Protein AF-A0A2D6AUE3-F1 (afdb_monomer)

Radius of gyration: 20.3 Å; Cα contacts (8 Å, |Δi|>4): 103; chains: 1; bounding box: 46×30×64 Å

Structure (mmCIF, N/CA/C/O backbone):
data_AF-A0A2D6AUE3-F1
#
_entry.id   AF-A0A2D6AUE3-F1
#
loop_
_atom_site.group_PDB
_atom_site.id
_atom_site.type_symbol
_atom_site.label_atom_id
_atom_site.label_alt_id
_atom_site.label_comp_id
_atom_site.label_asym_id
_atom_site.label_entity_id
_atom_site.label_seq_id
_atom_site.pdbx_PDB_ins_code
_atom_site.Cartn_x
_atom_site.Cartn_y
_atom_site.Cartn_z
_atom_site.occupancy
_atom_site.B_iso_or_equiv
_atom_site.auth_seq_id
_atom_site.auth_comp_id
_atom_site.auth_asym_id
_atom_site.auth_atom_id
_atom_site.pdbx_PDB_model_num
ATOM 1 N N . MET A 1 1 ? -23.838 6.680 21.865 1.00 45.59 1 MET A N 1
ATOM 2 C CA . MET A 1 1 ? -24.089 6.440 20.423 1.00 45.59 1 MET A CA 1
ATOM 3 C C . MET A 1 1 ? -22.815 6.333 19.578 1.00 45.59 1 MET A C 1
ATOM 5 O O . MET A 1 1 ? -22.709 5.357 18.846 1.00 45.59 1 MET A O 1
ATOM 9 N N . LEU A 1 2 ? -21.818 7.225 19.714 1.00 55.84 2 LEU A N 1
ATOM 10 C CA . LEU A 1 2 ? -20.580 7.208 18.900 1.00 55.84 2 LEU A CA 1
ATOM 11 C C . LEU A 1 2 ? -19.816 5.865 18.855 1.00 55.84 2 LEU A C 1
ATOM 13 O O . LEU A 1 2 ? -19.334 5.472 17.797 1.00 55.84 2 LEU A O 1
ATOM 17 N N . LYS A 1 3 ? -19.753 5.110 19.964 1.00 59.16 3 LYS A N 1
ATOM 18 C CA . LYS A 1 3 ? -19.045 3.811 20.007 1.00 59.16 3 LYS A CA 1
ATOM 19 C C . LYS A 1 3 ? -19.659 2.730 19.097 1.00 59.16 3 LYS A C 1
ATOM 21 O O . LYS A 1 3 ? -18.928 1.868 18.621 1.00 59.16 3 LYS A O 1
ATOM 26 N N . LYS A 1 4 ? -20.979 2.762 18.851 1.00 60.25 4 LYS A N 1
ATOM 27 C CA . LYS A 1 4 ? -21.679 1.750 18.031 1.00 60.25 4 LYS A CA 1
ATOM 28 C C . LYS A 1 4 ? -21.360 1.931 16.544 1.00 60.25 4 LYS A C 1
ATOM 30 O O . LYS A 1 4 ? -21.021 0.961 15.877 1.00 60.25 4 LYS A O 1
ATOM 35 N N . TYR A 1 5 ? -21.379 3.173 16.064 1.00 75.81 5 TYR A N 1
ATOM 36 C CA . TYR A 1 5 ? -21.027 3.509 14.682 1.00 75.81 5 TYR A CA 1
ATOM 37 C C . TYR A 1 5 ? -19.568 3.189 14.365 1.00 75.81 5 TYR A C 1
ATOM 39 O O . TYR A 1 5 ? -19.262 2.684 13.294 1.00 75.81 5 TYR A O 1
ATOM 47 N N . HIS A 1 6 ? -18.674 3.391 15.329 1.00 74.94 6 HIS A N 1
ATOM 48 C CA . HIS A 1 6 ? -17.250 3.134 15.156 1.00 74.94 6 HIS A CA 1
ATOM 49 C C . HIS A 1 6 ? -16.922 1.674 14.810 1.00 74.94 6 HIS A C 1
ATOM 51 O O . HIS A 1 6 ? -16.143 1.411 13.899 1.00 74.94 6 HIS A O 1
ATOM 57 N N . ARG A 1 7 ? -17.573 0.719 15.490 1.00 76.12 7 ARG A N 1
ATOM 58 C CA . ARG A 1 7 ? -17.417 -0.717 15.204 1.00 76.12 7 ARG A CA 1
ATOM 59 C C . ARG A 1 7 ? -17.951 -1.087 13.820 1.00 76.12 7 ARG A C 1
ATOM 61 O O . ARG A 1 7 ? -17.331 -1.884 13.127 1.00 76.12 7 ARG A O 1
ATOM 68 N N . ILE A 1 8 ? -19.072 -0.486 13.416 1.00 85.56 8 ILE A N 1
ATOM 69 C CA . ILE A 1 8 ? -19.655 -0.689 12.083 1.00 85.56 8 ILE A CA 1
ATOM 70 C C . ILE A 1 8 ? -18.691 -0.172 11.008 1.00 85.56 8 ILE A C 1
ATOM 72 O O . ILE A 1 8 ? -18.372 -0.907 10.080 1.00 85.56 8 ILE A O 1
ATOM 76 N N . PHE A 1 9 ? -18.154 1.041 11.167 1.00 86.94 9 PHE A N 1
ATOM 77 C CA . PHE A 1 9 ? -17.163 1.590 10.238 1.00 86.94 9 PHE A CA 1
ATOM 78 C C . PHE A 1 9 ? -15.881 0.757 10.187 1.00 86.94 9 PHE A C 1
ATOM 80 O O . PHE A 1 9 ? -15.379 0.510 9.096 1.00 86.94 9 PHE A O 1
ATOM 87 N N . ALA A 1 10 ? -15.378 0.267 11.325 1.00 84.00 10 ALA A N 1
ATOM 88 C CA . ALA A 1 10 ? -14.225 -0.633 11.340 1.00 84.00 10 ALA A CA 1
ATOM 89 C C . ALA A 1 10 ? -14.502 -1.914 10.532 1.00 84.00 10 ALA A C 1
ATOM 91 O O . ALA A 1 10 ? -13.653 -2.340 9.755 1.00 84.00 10 ALA A O 1
ATOM 92 N N . GLY A 1 11 ? -15.705 -2.487 10.656 1.00 83.88 11 GLY A N 1
ATOM 93 C CA . GLY A 1 11 ? -16.140 -3.638 9.860 1.00 83.88 11 GLY A CA 1
ATOM 94 C C . GLY A 1 11 ? -16.246 -3.338 8.361 1.00 83.88 11 GLY A C 1
ATOM 95 O O . GLY A 1 11 ? -15.801 -4.143 7.543 1.00 83.88 11 GLY A O 1
ATOM 96 N N . ILE A 1 12 ? -16.766 -2.163 7.989 1.00 91.06 12 ILE A N 1
ATOM 97 C CA . ILE A 1 12 ? -16.811 -1.707 6.590 1.00 91.06 12 ILE A CA 1
ATOM 98 C C . ILE A 1 12 ? -15.391 -1.571 6.036 1.00 91.06 12 ILE A C 1
ATOM 100 O O . ILE A 1 12 ? -15.093 -2.128 4.985 1.00 91.06 12 ILE A O 1
ATOM 104 N N . VAL A 1 13 ? -14.494 -0.887 6.752 1.00 89.69 13 VAL A N 1
ATOM 105 C CA . VAL A 1 13 ? -13.101 -0.706 6.319 1.00 89.69 13 VAL A CA 1
ATOM 106 C C . VAL A 1 13 ? -12.373 -2.047 6.227 1.00 89.69 13 VAL A C 1
ATOM 108 O O . VAL A 1 13 ? -11.656 -2.271 5.259 1.00 89.69 13 VAL A O 1
ATOM 111 N N . LEU A 1 14 ? -12.596 -2.972 7.163 1.00 87.81 14 LEU A N 1
ATOM 112 C CA . LEU A 1 14 ? -12.043 -4.325 7.084 1.00 87.81 14 LEU A CA 1
ATOM 113 C C . LEU A 1 14 ? -12.540 -5.069 5.838 1.00 87.81 14 LEU A C 1
ATOM 115 O O . LEU A 1 14 ? -11.747 -5.679 5.126 1.00 87.81 14 LEU A O 1
ATOM 119 N N . THR A 1 15 ? -13.838 -4.981 5.547 1.00 87.62 15 THR A N 1
ATOM 120 C CA . THR A 1 15 ? -14.431 -5.588 4.347 1.00 87.62 15 THR A CA 1
ATOM 121 C C . THR A 1 15 ? -13.834 -4.980 3.082 1.00 87.62 15 THR A C 1
ATOM 123 O O . THR A 1 15 ? -13.509 -5.709 2.146 1.00 87.62 15 THR A O 1
ATOM 126 N N . LEU A 1 16 ? -13.626 -3.659 3.066 1.00 91.44 16 LEU A N 1
ATOM 127 C CA . LEU A 1 16 ? -12.942 -2.973 1.975 1.00 91.44 16 LEU A CA 1
ATOM 128 C C . LEU A 1 16 ? -11.510 -3.478 1.825 1.00 91.44 16 LEU A C 1
ATOM 130 O O . LEU A 1 16 ? -11.160 -3.864 0.722 1.00 91.44 16 LEU A O 1
ATOM 134 N N . ILE A 1 17 ? -10.717 -3.562 2.899 1.00 88.12 17 ILE A N 1
ATOM 135 C CA . ILE A 1 17 ? -9.350 -4.113 2.869 1.00 88.12 17 ILE A CA 1
ATOM 136 C C . ILE A 1 17 ? -9.348 -5.521 2.263 1.00 88.12 17 ILE A C 1
ATOM 138 O O . ILE A 1 17 ? -8.601 -5.782 1.323 1.00 88.12 17 ILE A O 1
ATOM 142 N N . VAL A 1 18 ? -10.210 -6.419 2.750 1.00 87.31 18 VAL A N 1
ATOM 143 C CA . VAL A 1 18 ? -10.301 -7.798 2.244 1.00 87.31 18 VAL A CA 1
ATOM 144 C C . VAL A 1 18 ? -10.669 -7.813 0.761 1.00 87.31 18 VAL A C 1
ATOM 146 O O . VAL A 1 18 ? -9.990 -8.458 -0.034 1.00 87.31 18 VAL A O 1
ATOM 149 N N . THR A 1 19 ? -11.694 -7.058 0.368 1.00 88.75 19 THR A N 1
ATOM 150 C CA . THR A 1 19 ? -12.148 -6.969 -1.028 1.00 88.75 19 THR A CA 1
ATOM 151 C C . THR A 1 19 ? -11.046 -6.419 -1.931 1.00 88.75 19 THR A C 1
ATOM 153 O O . THR A 1 19 ? -10.794 -6.958 -3.006 1.00 88.75 19 THR A O 1
ATOM 156 N N . TYR A 1 20 ? -10.338 -5.387 -1.474 1.00 88.00 20 TYR A N 1
ATOM 157 C CA . TYR A 1 20 ? -9.230 -4.766 -2.192 1.00 88.00 20 TYR A CA 1
ATOM 158 C C . TYR A 1 20 ? -8.057 -5.731 -2.379 1.00 88.00 20 TYR A C 1
ATOM 160 O O . TYR A 1 20 ? -7.466 -5.787 -3.455 1.00 88.00 20 TYR A O 1
ATOM 168 N N . GLY A 1 21 ? -7.757 -6.530 -1.349 1.00 85.00 21 GLY A N 1
ATOM 169 C CA . GLY A 1 21 ? -6.744 -7.580 -1.395 1.00 85.00 21 GLY A CA 1
ATOM 170 C C . GLY A 1 21 ? -7.111 -8.727 -2.341 1.00 85.00 21 GLY A C 1
ATOM 171 O O . GLY A 1 21 ? -6.266 -9.159 -3.123 1.00 85.00 21 GLY A O 1
ATOM 172 N N . ILE A 1 22 ? -8.368 -9.187 -2.322 1.00 86.44 22 ILE A N 1
ATOM 173 C CA . ILE A 1 22 ? -8.874 -10.242 -3.221 1.00 86.44 22 ILE A CA 1
ATOM 174 C C . ILE A 1 22 ? -8.846 -9.767 -4.677 1.00 86.44 22 ILE A C 1
ATOM 176 O O . ILE A 1 22 ? -8.366 -10.473 -5.562 1.00 86.44 22 ILE A O 1
ATOM 180 N N . LEU A 1 23 ? -9.311 -8.544 -4.934 1.00 90.12 23 LEU A N 1
ATOM 181 C CA . LEU A 1 23 ? -9.369 -7.961 -6.275 1.00 90.12 23 LEU A CA 1
ATOM 182 C C . LEU A 1 23 ? -8.054 -7.303 -6.709 1.00 90.12 23 LEU A C 1
ATOM 184 O O . LEU A 1 23 ? -8.027 -6.619 -7.732 1.00 90.12 23 LEU A O 1
ATOM 188 N N . LYS A 1 24 ? -6.952 -7.525 -5.983 1.00 86.06 24 LYS A N 1
ATOM 189 C CA . LYS A 1 24 ? -5.657 -6.865 -6.196 1.00 86.06 24 LYS A CA 1
ATOM 190 C C . LYS A 1 24 ? -5.244 -6.790 -7.662 1.00 86.06 24 LYS A C 1
ATOM 192 O O . LYS A 1 24 ? -4.882 -5.720 -8.133 1.00 86.06 24 LYS A O 1
ATOM 197 N N . ILE A 1 25 ? -5.294 -7.904 -8.391 1.00 87.06 25 ILE A N 1
ATOM 198 C CA . ILE A 1 25 ? -4.854 -7.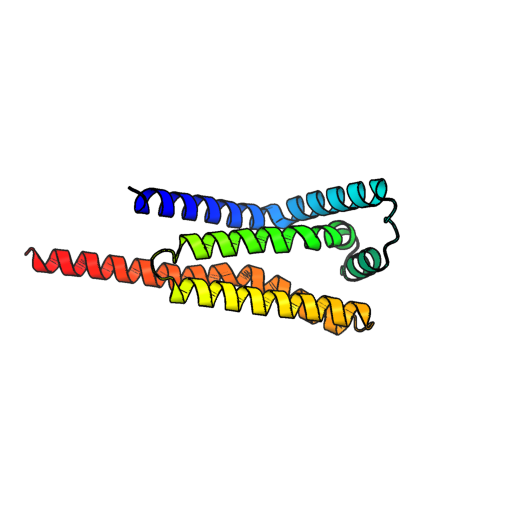956 -9.796 1.00 87.06 25 ILE A CA 1
ATOM 199 C C . ILE A 1 25 ? -5.716 -7.038 -10.674 1.00 87.06 25 ILE A C 1
ATOM 201 O O . ILE A 1 25 ? -5.187 -6.291 -11.495 1.00 87.06 25 ILE A O 1
ATOM 205 N N . TRP A 1 26 ? -7.034 -7.052 -10.476 1.00 90.12 26 TRP A N 1
ATOM 206 C CA . TRP A 1 26 ? -7.970 -6.205 -11.215 1.00 90.12 26 TRP A CA 1
ATOM 207 C C . TRP A 1 26 ? -7.767 -4.725 -10.900 1.00 90.12 26 TRP A C 1
ATOM 209 O O . TRP A 1 26 ? -7.670 -3.913 -11.817 1.00 90.12 26 TRP A O 1
ATOM 219 N N . VAL A 1 27 ? -7.621 -4.382 -9.617 1.00 91.25 27 VAL A N 1
ATOM 220 C CA . VAL A 1 27 ? -7.365 -3.002 -9.181 1.00 91.25 27 VAL A CA 1
ATOM 221 C C . VAL A 1 27 ? -6.023 -2.499 -9.720 1.00 91.25 27 VAL A C 1
ATOM 223 O O . VAL A 1 27 ? -5.926 -1.362 -10.173 1.00 91.25 27 VAL A O 1
ATOM 226 N N . LEU A 1 28 ? -4.993 -3.350 -9.744 1.00 89.62 28 LEU A N 1
ATOM 227 C CA . LEU A 1 28 ? -3.692 -3.009 -10.317 1.00 89.62 28 LEU A CA 1
ATOM 228 C C . LEU A 1 28 ? -3.761 -2.722 -11.811 1.00 89.62 28 LEU A C 1
ATOM 230 O O . LEU A 1 28 ? -3.188 -1.730 -12.255 1.00 89.62 28 LEU A O 1
ATOM 234 N N . LYS A 1 29 ? -4.476 -3.552 -12.576 1.00 89.94 29 LYS A N 1
ATOM 235 C CA . LYS A 1 29 ? -4.706 -3.312 -14.007 1.00 89.94 29 LYS A CA 1
ATOM 236 C C . LYS A 1 29 ? -5.465 -2.004 -14.230 1.00 89.94 29 LYS A C 1
ATOM 238 O O . LYS A 1 29 ? -5.058 -1.203 -15.066 1.00 89.94 29 LYS A O 1
ATOM 243 N N . PHE A 1 30 ? -6.517 -1.765 -13.447 1.00 93.19 30 PHE A N 1
ATOM 244 C CA . PHE A 1 30 ? -7.297 -0.531 -13.512 1.00 93.19 30 PHE A CA 1
ATOM 245 C C . PHE A 1 30 ? -6.428 0.708 -13.248 1.00 93.19 30 PHE A C 1
ATOM 247 O O . PHE A 1 30 ? -6.421 1.636 -14.052 1.00 93.19 30 PHE A O 1
ATOM 254 N N . TYR A 1 31 ? -5.635 0.713 -12.173 1.00 93.31 31 TYR A N 1
ATOM 255 C CA . TYR A 1 31 ? -4.765 1.848 -11.860 1.00 93.31 31 TYR A CA 1
ATOM 256 C C . TYR A 1 31 ? -3.601 2.028 -12.823 1.00 93.31 31 TYR A C 1
ATOM 258 O O . TYR A 1 31 ? -3.233 3.167 -13.099 1.00 93.31 31 TYR A O 1
ATOM 266 N N . ALA A 1 32 ? -3.033 0.945 -13.352 1.00 90.25 32 ALA A N 1
ATOM 267 C CA . ALA A 1 32 ? -2.021 1.050 -14.393 1.00 90.25 32 ALA A CA 1
ATOM 268 C C . ALA A 1 32 ? -2.599 1.718 -15.649 1.00 90.25 32 ALA A C 1
ATOM 270 O O . ALA A 1 32 ? -2.019 2.679 -16.141 1.00 90.25 32 ALA A O 1
ATOM 271 N N . SER A 1 33 ? -3.782 1.284 -16.096 1.00 90.31 33 SER A N 1
ATOM 272 C CA . SER A 1 33 ? -4.481 1.886 -17.239 1.00 90.31 33 SER A CA 1
ATOM 273 C C . SER A 1 33 ? -4.826 3.363 -17.004 1.00 90.31 33 SER A C 1
ATOM 275 O O . SER A 1 33 ? -4.652 4.195 -17.898 1.00 90.31 33 SER A O 1
ATOM 277 N N . LEU A 1 34 ? -5.254 3.713 -15.787 1.00 90.88 34 LEU A N 1
ATOM 278 C CA . LEU A 1 34 ? -5.534 5.096 -15.404 1.00 90.88 34 LEU A CA 1
ATOM 279 C C . LEU A 1 34 ? -4.269 5.970 -15.453 1.00 90.88 34 LEU A C 1
ATOM 281 O O . LEU A 1 34 ? -4.306 7.064 -16.013 1.00 90.88 34 LEU A O 1
ATOM 285 N N . LEU A 1 35 ? -3.147 5.480 -14.913 1.00 88.50 35 LEU A N 1
ATOM 286 C CA . LEU A 1 35 ? -1.859 6.181 -14.952 1.00 88.50 35 LEU A CA 1
ATOM 287 C C . LEU A 1 35 ? -1.323 6.341 -16.369 1.00 88.50 35 LEU A C 1
ATOM 289 O O . LEU A 1 35 ? -0.826 7.413 -16.696 1.00 88.50 35 LEU A O 1
ATOM 293 N N . GLU A 1 36 ? -1.442 5.312 -17.205 1.00 86.81 36 GLU A N 1
ATOM 294 C CA . GLU A 1 36 ? -1.035 5.390 -18.608 1.00 86.81 36 GLU A CA 1
ATOM 295 C C . GLU A 1 36 ? -1.852 6.441 -19.356 1.00 86.81 36 GLU A C 1
ATOM 297 O O . GLU A 1 36 ? -1.288 7.299 -20.029 1.00 86.81 36 GLU A O 1
ATOM 302 N N . THR A 1 37 ? -3.174 6.439 -19.181 1.00 88.38 37 THR A N 1
ATOM 303 C CA . THR A 1 37 ? -4.055 7.437 -19.804 1.00 88.38 37 THR A CA 1
ATOM 304 C C . THR A 1 37 ? -3.704 8.850 -19.337 1.00 88.38 37 THR A C 1
ATOM 306 O O . THR A 1 37 ? -3.563 9.757 -20.156 1.00 88.38 37 THR A O 1
ATOM 309 N N . ALA A 1 38 ? -3.494 9.040 -18.032 1.00 87.69 38 ALA A N 1
ATOM 310 C CA . ALA A 1 38 ? -3.096 10.327 -17.472 1.00 87.69 38 ALA A CA 1
ATOM 311 C C . ALA A 1 38 ? -1.721 10.785 -17.986 1.00 87.69 38 ALA A C 1
ATOM 313 O O . ALA A 1 38 ? -1.548 11.959 -18.309 1.00 87.69 38 ALA A O 1
ATOM 314 N N . SER A 1 39 ? -0.753 9.871 -18.117 1.00 86.75 39 SER A N 1
ATOM 315 C CA . SER A 1 39 ? 0.582 10.198 -18.619 1.00 86.75 39 SER A CA 1
ATOM 316 C C . SER A 1 39 ? 0.584 10.558 -20.099 1.00 86.75 39 SER A C 1
ATOM 318 O O . SER A 1 39 ? 1.366 11.420 -20.494 1.00 86.75 39 SER A O 1
ATOM 320 N N . ARG A 1 40 ? -0.305 9.940 -20.895 1.00 86.62 40 ARG A N 1
ATOM 321 C CA . ARG A 1 40 ? -0.530 10.317 -22.299 1.00 86.62 40 ARG A CA 1
ATOM 322 C C . ARG A 1 40 ? -1.042 11.743 -22.408 1.00 86.62 40 ARG A C 1
ATOM 324 O O . ARG A 1 40 ? -0.455 12.567 -23.095 1.00 86.62 40 ARG A O 1
ATOM 331 N N . ILE A 1 41 ? -2.101 12.054 -21.658 1.00 90.62 41 ILE A N 1
ATOM 332 C CA . ILE A 1 41 ? -2.717 13.389 -21.652 1.00 90.62 41 ILE A CA 1
ATOM 333 C C . ILE A 1 41 ? -1.712 14.459 -21.193 1.00 90.62 41 ILE A C 1
ATOM 335 O O . ILE A 1 41 ? -1.716 15.573 -21.707 1.00 90.62 41 ILE A O 1
ATOM 339 N N . ALA A 1 42 ? -0.830 14.118 -20.253 1.00 88.25 42 ALA A N 1
ATOM 340 C CA . ALA A 1 42 ? 0.197 15.015 -19.733 1.00 88.25 42 ALA A CA 1
ATOM 341 C C . ALA A 1 42 ? 1.520 15.018 -20.535 1.00 88.25 42 ALA A C 1
ATOM 343 O O . ALA A 1 42 ? 2.462 15.681 -20.108 1.00 88.25 42 ALA A O 1
ATOM 344 N N . ASN A 1 43 ? 1.621 14.307 -21.670 1.00 84.06 43 ASN A N 1
ATOM 345 C CA . ASN A 1 43 ? 2.837 14.194 -22.497 1.00 84.06 43 ASN A CA 1
ATOM 346 C C . ASN A 1 43 ? 4.100 13.728 -21.735 1.00 84.06 43 ASN A C 1
ATOM 348 O O . ASN A 1 43 ? 5.219 14.136 -22.041 1.00 84.06 43 ASN A O 1
ATOM 352 N N . ILE A 1 44 ? 3.939 12.839 -20.751 1.00 84.50 44 ILE A N 1
ATOM 353 C CA . ILE A 1 44 ? 5.036 12.284 -19.929 1.00 84.50 44 ILE A CA 1
ATOM 354 C C . ILE A 1 44 ? 5.185 10.761 -20.093 1.00 84.50 44 ILE A C 1
ATOM 356 O O . ILE A 1 44 ? 5.670 10.078 -19.192 1.00 84.50 44 ILE A O 1
ATOM 360 N N . GLU A 1 45 ? 4.765 10.210 -21.236 1.00 71.50 45 GLU A N 1
ATOM 361 C CA . GLU A 1 45 ? 4.764 8.760 -21.497 1.00 71.50 45 GLU A CA 1
ATOM 362 C C . GLU A 1 45 ? 6.154 8.106 -21.377 1.00 71.50 45 GLU A C 1
ATOM 364 O O . GLU A 1 45 ? 6.259 6.983 -20.885 1.00 71.50 45 GLU A O 1
ATOM 369 N N . ASN A 1 46 ? 7.218 8.824 -21.756 1.00 68.69 46 ASN A N 1
ATOM 370 C CA . ASN A 1 46 ? 8.607 8.339 -21.758 1.00 68.69 46 ASN A CA 1
ATOM 371 C C . ASN A 1 46 ? 9.384 8.730 -20.490 1.00 68.69 46 ASN A C 1
ATOM 373 O O . ASN A 1 46 ? 10.555 9.107 -20.545 1.00 68.69 46 ASN A O 1
ATOM 377 N N . ASN A 1 47 ? 8.737 8.686 -19.326 1.00 80.19 47 ASN A N 1
ATOM 378 C CA . ASN A 1 47 ? 9.422 8.959 -18.067 1.00 80.19 47 ASN A CA 1
ATOM 379 C C . ASN A 1 47 ? 10.336 7.780 -17.676 1.00 80.19 47 ASN A C 1
ATOM 381 O O . ASN A 1 47 ? 9.863 6.655 -17.495 1.00 80.19 47 ASN A O 1
ATOM 385 N N . ALA A 1 48 ? 11.629 8.052 -17.463 1.00 78.50 48 ALA A N 1
ATOM 386 C CA . ALA A 1 48 ? 12.626 7.066 -17.033 1.00 78.50 48 ALA A CA 1
ATOM 387 C C . ALA A 1 48 ? 12.213 6.300 -15.760 1.00 78.50 48 ALA A C 1
ATOM 389 O O . ALA A 1 48 ? 12.514 5.116 -15.616 1.00 78.50 48 ALA A O 1
ATOM 390 N N . LEU A 1 49 ? 11.463 6.935 -14.852 1.00 74.81 49 LEU A N 1
ATOM 391 C CA . LEU A 1 49 ? 10.916 6.280 -13.665 1.00 74.81 49 LEU A CA 1
ATOM 392 C C . LEU A 1 49 ? 9.878 5.209 -14.027 1.00 74.81 49 LEU A C 1
ATOM 394 O O . LEU A 1 49 ? 9.876 4.126 -13.444 1.00 74.81 49 LEU A O 1
ATOM 398 N N . PHE A 1 50 ? 8.990 5.490 -14.983 1.00 80.56 50 PHE A N 1
ATOM 399 C CA . PHE A 1 50 ? 7.947 4.550 -15.401 1.00 80.56 50 PHE A CA 1
ATOM 400 C C . PHE A 1 50 ? 8.559 3.346 -16.106 1.00 80.56 50 PHE A C 1
ATOM 402 O O . PHE A 1 50 ? 8.158 2.206 -15.860 1.00 80.56 50 PHE A O 1
ATOM 409 N N . GLU A 1 51 ? 9.577 3.591 -16.925 1.00 81.25 51 GLU A N 1
ATOM 410 C CA . GLU A 1 51 ? 10.343 2.540 -17.577 1.00 81.25 51 GLU A CA 1
ATOM 411 C C . GLU A 1 51 ? 11.107 1.681 -16.558 1.00 81.25 51 GLU A C 1
ATOM 413 O O . GLU A 1 51 ? 11.011 0.453 -16.591 1.00 81.25 51 GLU A O 1
ATOM 418 N N . ALA A 1 52 ? 11.763 2.299 -15.572 1.00 77.50 52 ALA A N 1
ATOM 419 C CA . ALA A 1 52 ? 12.444 1.588 -14.493 1.00 77.50 52 ALA A CA 1
ATOM 420 C C . ALA A 1 52 ? 11.479 0.731 -13.647 1.00 77.50 52 ALA A C 1
ATOM 422 O O . ALA A 1 52 ? 11.800 -0.406 -13.288 1.00 77.50 52 ALA A O 1
ATOM 423 N N . ILE A 1 53 ? 10.267 1.228 -13.370 1.00 78.81 53 ILE A N 1
ATOM 424 C CA . ILE A 1 53 ? 9.221 0.479 -12.653 1.00 78.81 53 ILE A CA 1
ATOM 425 C C . ILE A 1 53 ? 8.715 -0.708 -13.482 1.00 78.81 53 ILE A C 1
ATOM 427 O O . ILE A 1 53 ? 8.561 -1.807 -12.943 1.00 78.81 53 ILE A O 1
ATOM 431 N N . ARG A 1 54 ? 8.488 -0.524 -14.789 1.00 81.19 54 ARG A N 1
ATOM 432 C CA . ARG A 1 54 ? 8.109 -1.618 -15.697 1.00 81.19 54 ARG A CA 1
ATOM 433 C C . ARG A 1 54 ? 9.222 -2.666 -15.760 1.00 81.19 54 ARG A C 1
ATOM 435 O O . ARG A 1 54 ? 8.963 -3.840 -15.521 1.00 81.19 54 ARG A O 1
ATOM 442 N N . ASN A 1 55 ? 10.473 -2.263 -15.962 1.00 80.06 55 ASN A N 1
ATOM 443 C CA . ASN A 1 55 ? 11.619 -3.175 -16.072 1.00 80.06 55 ASN A CA 1
ATOM 444 C C . ASN A 1 55 ? 11.897 -3.989 -14.799 1.00 80.06 55 ASN A C 1
ATOM 446 O O . ASN A 1 55 ? 12.539 -5.036 -14.848 1.00 80.06 55 ASN A O 1
ATOM 450 N N . GLN A 1 56 ? 11.358 -3.560 -13.662 1.00 76.06 56 GLN A N 1
ATOM 451 C CA . GLN A 1 56 ? 11.405 -4.307 -12.415 1.00 76.06 56 GLN A CA 1
ATOM 452 C C . GLN A 1 56 ? 10.424 -5.493 -12.335 1.00 76.06 56 GLN A C 1
ATOM 454 O O . GLN A 1 56 ? 10.575 -6.353 -11.452 1.00 76.06 56 GLN A O 1
ATOM 459 N N . ALA A 1 57 ? 9.411 -5.562 -13.196 1.00 71.56 57 ALA A N 1
ATOM 460 C CA . ALA A 1 57 ? 8.494 -6.693 -13.257 1.00 71.56 57 ALA A CA 1
ATOM 461 C C . ALA A 1 57 ? 9.190 -7.942 -13.818 1.00 71.56 57 ALA A C 1
ATOM 463 O O . ALA A 1 57 ? 9.919 -7.876 -14.804 1.00 71.56 57 ALA A O 1
ATOM 464 N N . ARG A 1 58 ? 8.957 -9.095 -13.176 1.00 64.38 58 ARG A N 1
ATOM 465 C CA . ARG A 1 58 ? 9.615 -10.366 -13.533 1.00 64.38 58 ARG A CA 1
ATOM 466 C C . ARG A 1 58 ? 9.063 -10.990 -14.822 1.00 64.38 58 ARG A C 1
ATOM 468 O O . ARG A 1 58 ? 9.747 -11.806 -15.421 1.00 64.38 58 ARG A O 1
ATOM 475 N N . THR A 1 59 ? 7.847 -10.624 -15.224 1.00 69.00 59 THR A N 1
ATOM 476 C CA . THR A 1 59 ? 7.174 -11.123 -16.430 1.00 69.00 59 THR A CA 1
ATOM 477 C C . THR A 1 59 ? 6.455 -9.987 -17.149 1.00 69.00 59 THR A C 1
ATOM 479 O O . THR A 1 59 ? 6.145 -8.952 -16.550 1.00 69.00 59 THR A O 1
ATOM 482 N N . GLU A 1 60 ? 6.173 -10.190 -18.432 1.00 60.38 60 GLU A N 1
ATOM 483 C CA . GLU A 1 60 ? 5.501 -9.215 -19.293 1.00 60.38 60 GLU A CA 1
ATOM 484 C C . GLU A 1 60 ? 4.077 -8.896 -18.804 1.00 60.38 60 GLU A C 1
ATOM 486 O O . GLU A 1 60 ? 3.713 -7.732 -18.671 1.00 60.38 60 GLU A O 1
ATOM 491 N N . GLU A 1 61 ? 3.316 -9.898 -18.355 1.00 58.38 61 GLU A N 1
ATOM 492 C CA . GLU A 1 61 ? 2.003 -9.682 -17.722 1.00 58.38 61 GLU A CA 1
ATOM 493 C C . GLU A 1 61 ? 2.061 -8.794 -16.470 1.00 58.38 61 GLU A C 1
ATOM 495 O O . GLU A 1 61 ? 1.112 -8.063 -16.169 1.00 58.38 61 GLU A O 1
ATOM 500 N N . ILE A 1 62 ? 3.166 -8.853 -15.721 1.00 67.50 62 ILE A N 1
ATOM 501 C CA . ILE A 1 62 ? 3.372 -8.034 -14.524 1.00 67.50 62 ILE A CA 1
ATOM 502 C C . ILE A 1 62 ? 3.865 -6.633 -14.913 1.00 67.50 62 ILE A C 1
ATOM 504 O O . ILE A 1 62 ? 3.574 -5.684 -14.184 1.00 67.50 62 ILE A O 1
ATOM 508 N N . ARG A 1 63 ? 4.539 -6.456 -16.064 1.00 71.31 63 ARG A N 1
ATOM 509 C CA . ARG A 1 63 ? 4.957 -5.129 -16.566 1.00 71.31 63 ARG A CA 1
ATOM 510 C C . ARG A 1 63 ? 3.768 -4.196 -16.728 1.00 71.31 63 ARG A C 1
ATOM 512 O O . ARG A 1 63 ? 3.817 -3.078 -16.221 1.00 71.31 63 ARG A O 1
ATOM 519 N N . TYR A 1 64 ? 2.686 -4.683 -17.334 1.00 69.19 64 TYR A N 1
ATOM 520 C CA . TYR A 1 64 ? 1.454 -3.911 -17.529 1.00 69.19 64 TYR A CA 1
ATOM 521 C C . TYR A 1 64 ? 0.747 -3.541 -16.219 1.00 69.19 64 TYR A C 1
ATOM 523 O O . TYR A 1 64 ? -0.066 -2.628 -16.188 1.00 69.19 64 TYR A O 1
ATOM 531 N N . GLN A 1 65 ? 1.056 -4.224 -15.115 1.00 81.81 65 GLN A N 1
ATOM 532 C CA . GLN A 1 65 ? 0.463 -3.970 -13.798 1.00 81.81 65 GLN A CA 1
ATOM 533 C C . GLN A 1 65 ? 1.381 -3.155 -12.882 1.00 81.81 65 GLN A C 1
ATOM 535 O O . GLN A 1 65 ? 0.933 -2.650 -11.851 1.00 81.81 65 GLN A O 1
ATOM 540 N N . ALA A 1 66 ? 2.668 -3.047 -13.223 1.00 82.44 66 ALA A N 1
ATOM 541 C CA . ALA A 1 66 ? 3.696 -2.501 -12.345 1.00 82.44 66 ALA A CA 1
ATOM 542 C C . ALA A 1 66 ? 3.449 -1.027 -12.004 1.00 82.44 66 ALA A C 1
ATOM 544 O O . ALA A 1 66 ? 3.639 -0.629 -10.858 1.00 82.44 66 ALA A O 1
ATOM 545 N N . LEU A 1 67 ? 2.949 -0.237 -12.960 1.00 84.19 67 LEU A N 1
ATOM 546 C CA . LEU A 1 67 ? 2.571 1.159 -12.713 1.00 84.19 67 LEU A CA 1
ATOM 547 C C . LEU A 1 67 ? 1.425 1.270 -11.705 1.00 84.19 67 LEU A C 1
ATOM 549 O O . LEU A 1 67 ? 1.446 2.139 -10.837 1.00 84.19 67 LEU A O 1
ATOM 553 N N . GLY A 1 68 ? 0.478 0.328 -11.737 1.00 85.62 68 GLY A N 1
ATOM 554 C CA . GLY A 1 68 ? -0.624 0.265 -10.781 1.00 85.62 68 GLY A CA 1
ATOM 555 C C . GLY A 1 68 ? -0.162 0.132 -9.326 1.00 85.62 68 GLY A C 1
ATOM 556 O O . GLY A 1 68 ? -0.889 0.547 -8.423 1.00 85.62 68 GLY A O 1
ATOM 557 N N . TRP A 1 69 ? 1.057 -0.373 -9.070 1.00 85.31 69 TRP A N 1
ATOM 558 C CA . TRP A 1 69 ? 1.634 -0.431 -7.720 1.00 85.31 69 TRP A CA 1
ATOM 559 C C . TRP A 1 69 ? 1.744 0.953 -7.072 1.00 85.31 69 TRP A C 1
ATOM 561 O O . TRP A 1 69 ? 1.557 1.052 -5.859 1.00 85.31 69 TRP A O 1
ATOM 571 N N . LEU A 1 70 ? 1.984 2.007 -7.862 1.00 83.62 70 LEU A N 1
ATOM 572 C CA . LEU A 1 70 ? 2.141 3.379 -7.368 1.00 83.62 70 LEU A CA 1
ATOM 573 C C . LEU A 1 70 ? 0.873 3.933 -6.713 1.00 83.62 70 LEU A C 1
ATOM 575 O O . LEU A 1 70 ? 0.977 4.782 -5.837 1.00 83.62 70 LEU A O 1
ATOM 579 N N . ILE A 1 71 ? -0.309 3.452 -7.104 1.00 88.25 71 ILE A N 1
ATOM 580 C CA . ILE A 1 71 ? -1.585 3.885 -6.515 1.00 88.25 71 ILE A CA 1
ATOM 581 C C . ILE A 1 71 ? -2.128 2.820 -5.568 1.00 88.25 71 ILE A C 1
ATOM 583 O O . ILE A 1 71 ? -2.572 3.143 -4.465 1.00 88.25 71 ILE A O 1
ATOM 587 N N . TYR A 1 72 ? -2.065 1.544 -5.959 1.00 89.00 72 TYR A N 1
ATOM 588 C CA . TYR A 1 72 ? -2.638 0.447 -5.183 1.00 89.00 72 TYR A CA 1
ATOM 589 C C . TYR A 1 72 ? -2.053 0.362 -3.776 1.00 89.00 72 TYR A C 1
ATOM 591 O O . TYR A 1 72 ? -2.800 0.265 -2.810 1.00 89.00 72 TYR A O 1
ATOM 599 N N . TYR A 1 73 ? -0.726 0.398 -3.628 1.00 84.44 73 TYR A N 1
ATOM 600 C CA . TYR A 1 73 ? -0.139 0.215 -2.303 1.00 84.44 73 TYR A CA 1
ATOM 601 C C . TYR A 1 73 ? -0.377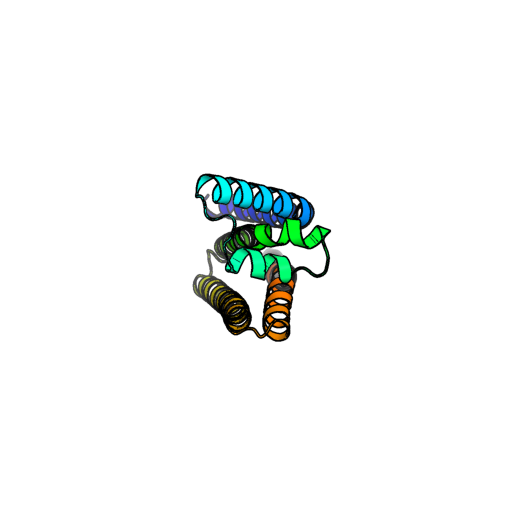 1.411 -1.371 1.00 84.44 73 TYR A C 1
ATOM 603 O O . TYR A 1 73 ? -0.750 1.163 -0.226 1.00 84.44 73 TYR A O 1
ATOM 611 N N . PRO A 1 74 ? -0.257 2.682 -1.810 1.00 85.44 74 PRO A N 1
ATOM 612 C CA . PRO A 1 74 ? -0.635 3.818 -0.969 1.00 85.44 74 PRO A CA 1
ATOM 613 C C . PRO A 1 74 ? -2.114 3.830 -0.575 1.00 85.44 74 PRO A C 1
ATOM 615 O O . PRO A 1 74 ? -2.435 4.047 0.590 1.00 85.44 74 PRO A O 1
ATOM 618 N N . THR A 1 75 ? -3.029 3.546 -1.503 1.00 90.12 75 THR A N 1
ATOM 619 C CA . THR A 1 75 ? -4.471 3.487 -1.191 1.00 90.12 75 THR A CA 1
ATOM 620 C C . THR A 1 75 ? -4.795 2.341 -0.233 1.00 90.12 75 THR A C 1
ATOM 622 O O . THR A 1 75 ? -5.490 2.540 0.764 1.00 90.12 75 THR A O 1
ATOM 625 N N . TYR A 1 76 ? -4.215 1.161 -0.462 1.00 87.19 76 TYR A N 1
ATOM 626 C CA . TYR A 1 76 ? -4.337 0.018 0.438 1.00 87.19 76 TYR A CA 1
ATOM 627 C C . TYR A 1 76 ? -3.747 0.322 1.822 1.00 87.19 76 TYR A C 1
ATOM 629 O O . TYR A 1 76 ? -4.343 -0.024 2.840 1.00 87.19 76 TYR A O 1
ATOM 637 N N . PHE A 1 77 ? -2.622 1.034 1.888 1.00 86.25 77 PHE A N 1
ATOM 638 C CA . PHE A 1 77 ? -2.022 1.498 3.136 1.00 86.25 77 PHE A CA 1
ATOM 639 C C . PHE A 1 77 ? -2.933 2.455 3.908 1.00 86.25 77 PHE A C 1
ATOM 641 O O . PHE A 1 77 ? -3.139 2.273 5.107 1.00 86.25 77 PHE A O 1
ATOM 648 N N . LEU A 1 78 ? -3.540 3.427 3.226 1.00 89.81 78 LEU A N 1
ATOM 649 C CA . LEU A 1 78 ? -4.476 4.366 3.844 1.00 89.81 78 LEU A CA 1
ATOM 650 C C . LEU A 1 78 ? -5.689 3.656 4.453 1.00 89.81 78 LEU A C 1
ATOM 652 O O . LEU A 1 78 ? -6.114 4.028 5.545 1.00 89.81 78 LEU A O 1
ATOM 656 N N . LEU A 1 79 ? -6.199 2.597 3.813 1.00 89.62 79 LEU A N 1
ATOM 657 C CA . LEU A 1 79 ? -7.256 1.767 4.400 1.00 89.62 79 LEU A CA 1
ATOM 658 C C . LEU A 1 79 ? -6.808 1.124 5.721 1.00 89.62 79 LEU A C 1
ATOM 660 O O . LEU A 1 79 ? -7.574 1.112 6.684 1.00 89.62 79 LEU A O 1
ATOM 664 N N . HIS A 1 80 ? -5.561 0.652 5.811 1.00 86.62 80 HIS A N 1
ATOM 665 C CA . HIS A 1 80 ? -5.013 0.098 7.055 1.00 86.62 80 HIS A CA 1
ATOM 666 C C . HIS A 1 80 ? -4.841 1.161 8.138 1.00 86.62 80 HIS A C 1
ATOM 668 O O . HIS A 1 80 ? -5.175 0.913 9.295 1.00 86.62 80 HIS A O 1
ATOM 674 N N . ILE A 1 81 ? -4.368 2.356 7.783 1.00 88.44 81 ILE A N 1
ATOM 675 C CA . ILE A 1 81 ? -4.258 3.475 8.725 1.00 88.44 81 ILE A CA 1
ATOM 676 C C . ILE A 1 81 ? -5.639 3.889 9.240 1.00 88.44 81 ILE A C 1
ATOM 678 O O . ILE A 1 81 ? -5.818 4.049 10.449 1.00 88.44 81 ILE A O 1
ATOM 682 N N . ALA A 1 82 ? -6.634 3.988 8.354 1.00 90.00 82 ALA A N 1
ATOM 683 C CA . ALA A 1 82 ? -8.019 4.247 8.735 1.00 90.00 82 ALA A CA 1
ATOM 684 C C . ALA A 1 82 ? -8.549 3.153 9.673 1.00 90.00 82 ALA A C 1
ATOM 686 O O . ALA A 1 82 ? -9.158 3.457 10.697 1.00 90.00 82 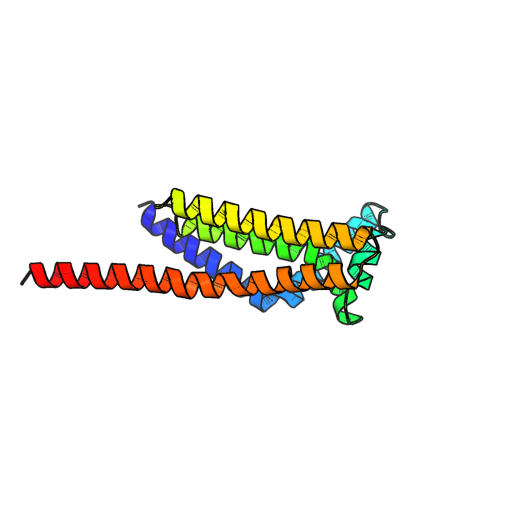ALA A O 1
ATOM 687 N N . PHE A 1 83 ? -8.258 1.885 9.381 1.00 87.25 83 PHE A N 1
ATOM 688 C CA . PHE A 1 83 ? -8.644 0.770 10.238 1.00 87.25 83 PHE A CA 1
ATOM 689 C C . PHE A 1 83 ? -7.995 0.841 11.629 1.00 87.25 83 PHE A C 1
ATOM 691 O O . PHE A 1 83 ? -8.699 0.725 12.627 1.00 87.25 83 PHE A O 1
ATOM 698 N N . ILE A 1 84 ? -6.687 1.107 11.726 1.00 85.25 84 ILE A N 1
ATOM 699 C CA . ILE A 1 84 ? -5.983 1.296 13.009 1.00 85.25 84 ILE A CA 1
ATOM 700 C C . ILE A 1 84 ? -6.601 2.462 13.786 1.00 85.25 84 ILE A C 1
ATOM 702 O O . ILE A 1 84 ? -6.838 2.356 14.992 1.00 85.25 84 ILE A O 1
ATOM 706 N N . TYR A 1 85 ? -6.920 3.563 13.103 1.00 87.12 85 TYR A N 1
ATOM 707 C CA . TYR A 1 85 ? -7.581 4.703 13.726 1.00 87.12 85 TYR A CA 1
ATOM 708 C C . TYR A 1 85 ? -8.936 4.314 14.332 1.00 87.12 85 TYR A C 1
ATOM 710 O O . TYR A 1 85 ? -9.251 4.728 15.451 1.00 87.12 85 TYR A O 1
ATOM 718 N N . LEU A 1 86 ? -9.703 3.482 13.618 1.00 85.88 86 LEU A N 1
ATOM 719 C CA . LEU A 1 86 ? -11.000 2.963 14.051 1.00 85.88 86 LEU A CA 1
ATOM 720 C C . LEU A 1 86 ? -10.912 1.812 15.074 1.00 85.88 86 LEU A C 1
ATOM 722 O O . LEU A 1 86 ? -11.875 1.514 15.773 1.00 85.88 86 LEU A O 1
ATOM 726 N N . LEU A 1 87 ? -9.782 1.121 15.188 1.00 82.06 87 LEU A N 1
ATOM 727 C CA . LEU A 1 87 ? -9.632 0.048 16.171 1.00 82.06 87 LEU A CA 1
ATOM 728 C C . LEU A 1 87 ? -9.174 0.606 17.527 1.00 82.06 87 LEU A C 1
ATOM 730 O O . LEU A 1 87 ? -9.692 0.223 18.576 1.00 82.06 87 LEU A O 1
ATOM 734 N N . PHE A 1 88 ? -8.256 1.575 17.506 1.00 81.31 88 PHE A N 1
ATOM 735 C CA . PHE A 1 88 ? -7.597 2.117 18.699 1.00 81.31 88 PHE A CA 1
ATOM 736 C C . PHE A 1 88 ? -8.063 3.525 19.081 1.00 81.31 88 PHE A C 1
ATOM 738 O O . PHE A 1 88 ? -7.348 4.255 19.764 1.00 81.31 88 PHE A O 1
ATOM 745 N N . ASN A 1 89 ? -9.274 3.930 18.700 1.00 82.31 89 ASN A N 1
ATOM 746 C CA . ASN A 1 89 ? -9.792 5.266 19.016 1.00 82.31 89 ASN A CA 1
ATOM 747 C C . ASN A 1 89 ? -9.826 5.583 20.522 1.00 82.31 89 ASN A C 1
ATOM 749 O O . ASN A 1 89 ? -9.654 6.731 20.916 1.00 82.31 89 ASN A O 1
ATOM 753 N N . ASN A 1 90 ? -9.981 4.564 21.374 1.00 78.56 90 ASN A N 1
ATOM 754 C CA . ASN A 1 90 ? -9.939 4.740 22.830 1.00 78.56 90 ASN A CA 1
ATOM 755 C C . ASN A 1 90 ? -8.514 4.666 23.421 1.00 78.56 90 ASN A C 1
ATOM 757 O O . ASN A 1 90 ? -8.341 4.956 24.600 1.00 78.56 90 ASN A O 1
ATOM 761 N N . ASN A 1 91 ? -7.498 4.269 22.645 1.00 80.19 91 ASN A N 1
ATOM 762 C CA . ASN A 1 91 ? -6.108 4.153 23.093 1.00 80.19 91 ASN A CA 1
ATOM 763 C C . ASN A 1 91 ? -5.172 4.923 22.147 1.00 80.19 91 ASN A C 1
ATOM 765 O O . ASN A 1 91 ? -4.505 4.354 21.281 1.00 8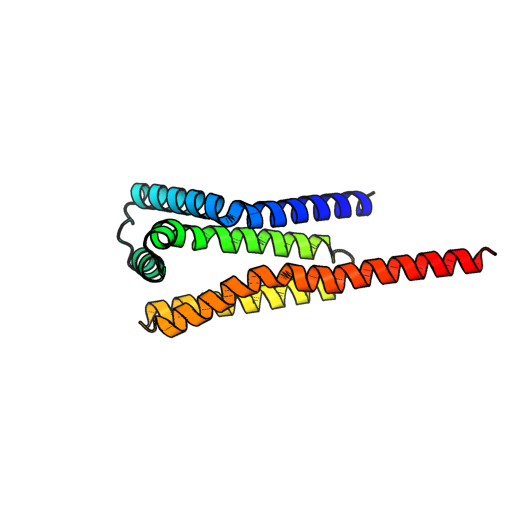0.19 91 ASN A O 1
ATOM 769 N N . LEU A 1 92 ? -5.125 6.246 22.342 1.00 84.44 92 LEU A N 1
ATOM 770 C CA . LEU A 1 92 ? -4.388 7.182 21.485 1.00 84.44 92 LEU A CA 1
ATOM 771 C C . LEU A 1 92 ? -2.887 6.873 21.406 1.00 84.44 92 LEU A C 1
ATOM 773 O O . LEU A 1 92 ? -2.292 7.042 20.344 1.00 84.44 92 LEU A O 1
ATOM 777 N N . LYS A 1 93 ? -2.277 6.400 22.504 1.00 82.38 93 LYS A N 1
ATOM 778 C CA . LYS A 1 93 ? -0.851 6.041 22.532 1.00 82.38 93 LYS A CA 1
ATOM 779 C C . LYS A 1 93 ? -0.572 4.877 21.583 1.00 82.38 93 LYS A C 1
ATOM 781 O O . LYS A 1 93 ? 0.248 5.022 20.684 1.00 82.38 93 LYS A O 1
ATOM 786 N N . ALA A 1 94 ? -1.292 3.763 21.742 1.00 79.19 94 ALA A N 1
ATOM 787 C CA . ALA A 1 94 ? -1.136 2.594 20.875 1.00 79.19 94 ALA A CA 1
ATOM 788 C C . ALA A 1 94 ? -1.423 2.941 19.407 1.00 79.19 94 ALA A C 1
ATOM 790 O O . ALA A 1 94 ? -0.621 2.628 18.532 1.00 79.19 94 ALA A O 1
ATOM 791 N N . ARG A 1 95 ? -2.513 3.678 19.151 1.00 83.81 95 ARG A N 1
ATOM 792 C CA . ARG A 1 95 ? -2.883 4.151 17.812 1.00 83.81 95 ARG A CA 1
ATOM 793 C C . ARG A 1 95 ? -1.747 4.919 17.141 1.00 83.81 95 ARG A C 1
ATOM 795 O O . ARG A 1 95 ? -1.373 4.604 16.016 1.00 83.81 95 ARG A O 1
ATOM 802 N N . ASN A 1 96 ? -1.213 5.931 17.821 1.00 85.75 96 ASN A N 1
ATOM 803 C CA . ASN A 1 96 ? -0.200 6.805 17.246 1.00 85.75 96 ASN A CA 1
ATOM 804 C C . ASN A 1 96 ? 1.119 6.055 17.028 1.00 85.75 96 ASN A C 1
ATOM 806 O O . ASN A 1 96 ? 1.715 6.217 15.970 1.00 85.75 96 ASN A O 1
ATOM 810 N N . TYR A 1 97 ? 1.544 5.198 17.964 1.00 84.12 97 TYR A N 1
ATOM 811 C CA . TYR A 1 97 ? 2.748 4.382 17.777 1.00 84.12 97 TYR A CA 1
ATOM 812 C C . TYR A 1 97 ? 2.619 3.409 16.605 1.00 84.12 97 TYR A C 1
ATOM 814 O O . TYR A 1 97 ? 3.550 3.302 15.813 1.00 84.12 97 TYR A O 1
ATOM 822 N N . LEU A 1 98 ? 1.468 2.747 16.451 1.00 83.31 98 LEU A N 1
ATOM 823 C CA . LEU A 1 98 ? 1.222 1.847 15.323 1.00 83.31 98 LEU A CA 1
ATOM 824 C C . LEU A 1 98 ? 1.218 2.600 13.989 1.00 83.31 98 LEU A C 1
ATOM 826 O O . LEU A 1 98 ? 1.882 2.174 13.049 1.00 83.31 98 LEU A O 1
ATOM 830 N N . ILE A 1 99 ? 0.519 3.737 13.911 1.00 85.38 99 ILE A N 1
ATOM 831 C CA . ILE A 1 99 ? 0.472 4.566 12.698 1.00 85.38 99 ILE A CA 1
ATOM 832 C C . ILE A 1 99 ? 1.867 5.082 12.342 1.00 85.38 99 ILE A C 1
ATOM 834 O O . ILE A 1 99 ? 2.294 4.930 11.199 1.00 85.38 99 ILE A O 1
ATOM 838 N N . LEU A 1 100 ? 2.587 5.667 13.303 1.00 87.81 100 LEU A N 1
ATOM 839 C CA . LEU A 1 100 ? 3.921 6.223 13.076 1.00 87.81 100 LEU A CA 1
ATOM 840 C C . LEU A 1 100 ? 4.927 5.132 12.717 1.00 87.81 100 LEU A C 1
ATOM 842 O O . LEU A 1 100 ? 5.648 5.283 11.737 1.00 87.81 100 LEU A O 1
ATOM 846 N N . GLY A 1 101 ? 4.942 4.024 13.460 1.00 84.62 101 GLY A N 1
ATOM 847 C CA . GLY A 1 101 ? 5.847 2.905 13.211 1.00 84.62 101 GLY A CA 1
ATOM 848 C C . GLY A 1 101 ? 5.618 2.278 11.839 1.00 84.62 101 GLY A C 1
ATOM 849 O O . GLY A 1 101 ? 6.569 2.087 11.084 1.00 84.62 101 GLY A O 1
ATOM 850 N N . LEU A 1 102 ? 4.358 2.031 11.472 1.00 84.44 102 LEU A N 1
ATOM 851 C CA . LEU A 1 102 ? 4.022 1.465 10.170 1.00 84.44 102 LEU A CA 1
ATOM 852 C C . LEU A 1 102 ? 4.323 2.453 9.032 1.00 84.44 102 LEU A C 1
ATOM 854 O O . LEU A 1 102 ? 4.896 2.059 8.021 1.00 84.44 102 LEU A O 1
ATOM 858 N N . THR A 1 103 ? 4.009 3.740 9.206 1.00 87.38 103 THR A N 1
ATOM 859 C CA . THR A 1 103 ? 4.316 4.781 8.209 1.00 87.38 103 THR A CA 1
ATOM 860 C C . THR A 1 103 ? 5.818 4.939 8.015 1.00 87.38 103 THR A C 1
ATOM 862 O O . THR A 1 103 ? 6.274 4.978 6.874 1.00 87.38 103 THR A O 1
ATOM 865 N N . ALA A 1 104 ? 6.597 4.983 9.097 1.00 88.25 104 ALA A N 1
ATOM 866 C CA . ALA A 1 104 ? 8.050 5.095 9.034 1.00 88.25 104 ALA A CA 1
ATOM 867 C C . ALA A 1 104 ? 8.674 3.875 8.346 1.00 88.25 104 ALA A C 1
ATOM 869 O O . ALA A 1 104 ? 9.505 4.036 7.455 1.00 88.25 104 ALA A O 1
ATOM 870 N N . LEU A 1 105 ? 8.236 2.664 8.702 1.00 87.31 105 LEU A N 1
ATOM 871 C CA . LEU A 1 105 ? 8.699 1.426 8.077 1.00 87.31 105 LEU A CA 1
ATOM 872 C C . LEU A 1 105 ? 8.394 1.399 6.574 1.00 87.31 105 LEU A C 1
ATOM 874 O O . LEU A 1 105 ? 9.294 1.188 5.764 1.00 87.31 105 LEU A O 1
ATOM 878 N N . ILE A 1 106 ? 7.141 1.660 6.194 1.00 86.25 106 ILE A N 1
ATOM 879 C CA . ILE A 1 106 ? 6.708 1.672 4.795 1.00 86.25 106 ILE A CA 1
ATOM 880 C C . ILE A 1 106 ? 7.444 2.751 3.995 1.00 86.25 106 ILE A C 1
ATOM 882 O O . ILE A 1 106 ? 7.974 2.458 2.924 1.00 86.25 106 ILE A O 1
ATOM 886 N N . THR A 1 107 ? 7.533 3.971 4.525 1.00 88.38 107 THR A N 1
ATOM 887 C CA . THR A 1 107 ? 8.250 5.077 3.874 1.00 88.38 107 THR A CA 1
ATOM 888 C C . THR A 1 107 ? 9.723 4.736 3.694 1.00 88.38 107 THR A C 1
ATOM 890 O O . THR A 1 107 ? 10.267 4.965 2.622 1.00 88.38 107 THR A O 1
ATOM 893 N N . SER A 1 108 ? 10.361 4.120 4.692 1.00 90.44 108 SER A N 1
ATOM 894 C CA . SER A 1 108 ? 11.770 3.722 4.597 1.00 90.44 108 SER A CA 1
ATOM 895 C C . SER A 1 108 ? 11.983 2.688 3.492 1.00 90.44 108 SER A C 1
ATOM 897 O O . SER A 1 108 ? 12.896 2.833 2.685 1.00 90.44 108 SER A O 1
ATOM 899 N N . LEU A 1 109 ? 11.114 1.677 3.396 1.00 89.00 109 LEU A N 1
ATOM 900 C CA . LEU A 1 109 ? 11.198 0.661 2.345 1.00 89.00 109 LEU A CA 1
ATOM 901 C C . LEU A 1 109 ? 10.967 1.240 0.946 1.00 89.00 109 LEU A C 1
ATOM 903 O O . LEU A 1 109 ? 11.690 0.877 0.022 1.00 89.0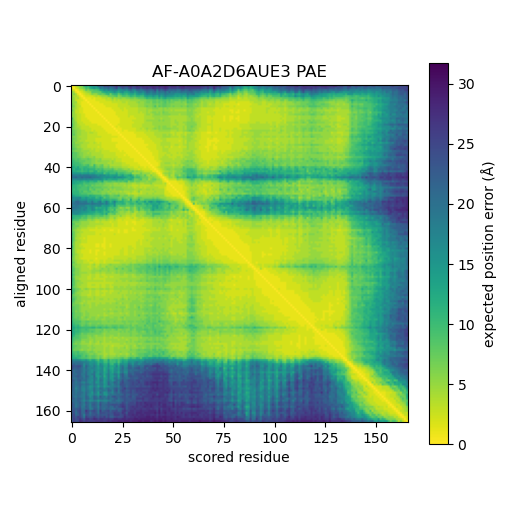0 109 LEU A O 1
ATOM 907 N N . VAL A 1 110 ? 9.994 2.144 0.784 1.00 87.12 110 VAL A N 1
ATOM 908 C CA . VAL A 1 110 ? 9.728 2.811 -0.502 1.00 87.12 110 VAL A CA 1
ATOM 909 C C . VAL A 1 110 ? 10.881 3.733 -0.884 1.00 87.12 110 VAL A C 1
ATOM 911 O O . VAL A 1 110 ? 11.347 3.673 -2.017 1.00 87.12 110 VAL A O 1
ATOM 914 N N . SER A 1 111 ? 11.380 4.544 0.048 1.00 89.94 111 SER A N 1
ATOM 915 C CA . SER A 1 111 ? 12.515 5.433 -0.200 1.00 89.94 111 SER A CA 1
ATOM 916 C C . SER A 1 111 ? 13.758 4.644 -0.593 1.00 89.94 111 SER A C 1
ATOM 918 O O . SER A 1 111 ? 14.379 4.973 -1.595 1.00 89.94 111 SER A O 1
ATOM 920 N N . LEU A 1 112 ? 14.090 3.566 0.125 1.00 92.25 112 LEU A N 1
ATOM 921 C CA . LEU A 1 112 ? 15.219 2.701 -0.230 1.00 92.25 112 LEU A CA 1
ATOM 922 C C . LEU A 1 112 ? 14.997 2.019 -1.584 1.00 92.25 112 LEU A C 1
ATOM 924 O O . LEU A 1 112 ? 15.910 1.985 -2.404 1.00 92.25 112 LEU A O 1
ATOM 928 N N . TRP A 1 113 ? 13.782 1.541 -1.863 1.00 88.81 113 TRP A N 1
ATOM 929 C CA . TRP A 1 113 ? 13.438 0.979 -3.168 1.00 88.81 113 TRP A CA 1
ATOM 930 C C . TRP A 1 113 ? 13.691 1.975 -4.309 1.00 88.81 113 TRP A C 1
ATOM 932 O O . TRP A 1 113 ? 14.350 1.619 -5.286 1.00 88.81 113 TRP A O 1
ATOM 942 N N . VAL A 1 114 ? 13.209 3.214 -4.177 1.00 86.38 114 VAL A N 1
ATOM 943 C CA . VAL A 1 114 ? 13.380 4.269 -5.186 1.00 86.38 114 VAL A CA 1
ATOM 944 C C . VAL A 1 114 ? 14.842 4.708 -5.292 1.00 86.38 114 VAL A C 1
ATOM 946 O O . VAL A 1 114 ? 15.354 4.818 -6.401 1.00 86.38 114 VAL A O 1
ATOM 949 N N . LEU A 1 115 ? 15.542 4.895 -4.169 1.00 91.25 115 LEU A N 1
ATOM 950 C CA . LEU A 1 115 ? 16.959 5.279 -4.145 1.00 91.25 115 LEU A CA 1
ATOM 951 C C . LEU A 1 115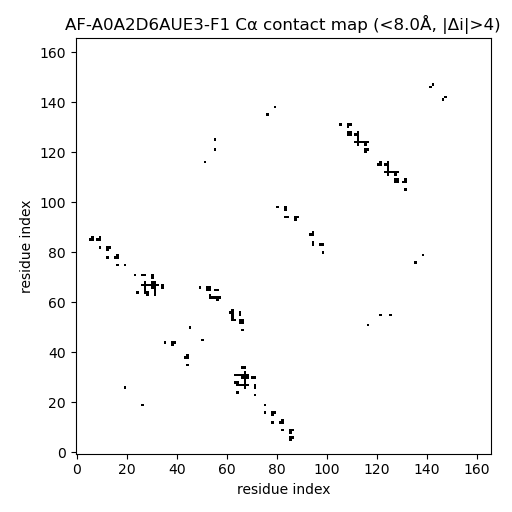 ? 17.835 4.254 -4.871 1.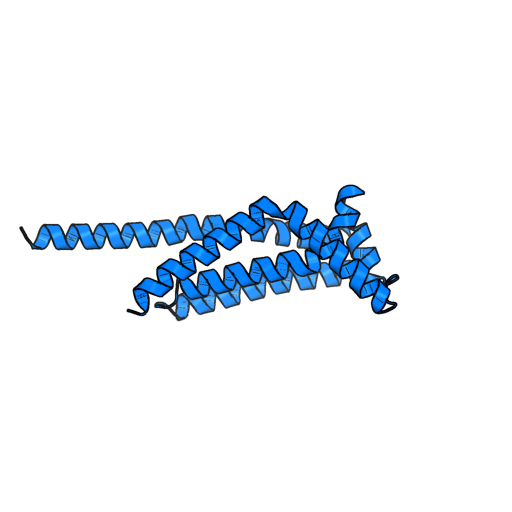00 91.25 115 LEU A C 1
ATOM 953 O O . LEU A 1 115 ? 18.581 4.622 -5.774 1.00 91.25 115 LEU A O 1
ATOM 957 N N . PHE A 1 116 ? 17.705 2.965 -4.541 1.00 91.56 116 PHE A N 1
ATOM 958 C CA . PHE A 1 116 ? 18.478 1.913 -5.207 1.00 91.56 116 PHE A CA 1
ATOM 959 C C . PHE A 1 116 ? 18.082 1.726 -6.672 1.00 91.56 116 PHE A C 1
ATOM 961 O O . PHE A 1 116 ? 18.926 1.350 -7.483 1.00 91.56 116 PHE A O 1
ATOM 968 N N . LEU A 1 117 ? 16.827 2.018 -7.031 1.00 84.00 117 LEU A N 1
ATOM 969 C CA . LEU A 1 117 ? 16.403 2.023 -8.427 1.00 84.00 117 LEU A CA 1
ATOM 970 C C . LEU A 1 117 ? 17.091 3.143 -9.219 1.00 84.00 117 LEU A C 1
ATOM 972 O O . LEU A 1 117 ? 17.575 2.887 -10.316 1.00 84.00 117 LEU A O 1
ATOM 976 N N . ILE A 1 118 ? 17.168 4.353 -8.657 1.00 85.50 118 ILE A N 1
ATOM 977 C CA . ILE A 1 118 ? 17.818 5.511 -9.292 1.00 85.50 118 ILE A CA 1
ATOM 978 C C . ILE A 1 118 ? 19.339 5.320 -9.373 1.00 85.50 118 ILE A C 1
ATOM 980 O O . ILE A 1 118 ? 19.947 5.679 -10.375 1.00 85.50 118 ILE A O 1
ATOM 984 N N . TRP A 1 119 ? 19.960 4.724 -8.353 1.00 90.25 119 TRP A N 1
ATOM 985 C CA . TRP A 1 119 ? 21.402 4.449 -8.325 1.00 90.25 119 TRP A CA 1
ATOM 986 C C . TRP A 1 119 ? 21.843 3.243 -9.166 1.00 90.25 119 TRP A C 1
ATOM 988 O O . TRP A 1 119 ? 23.031 2.941 -9.206 1.00 90.25 119 TRP A O 1
ATOM 998 N N . GLY A 1 120 ? 20.918 2.551 -9.839 1.00 85.44 120 GLY A N 1
ATOM 999 C CA . GLY A 1 120 ? 21.263 1.441 -10.727 1.00 85.44 120 GLY A CA 1
ATOM 1000 C C . GLY A 1 120 ? 21.601 0.130 -10.010 1.00 85.44 120 GLY A C 1
ATOM 1001 O O . GLY A 1 120 ? 22.326 -0.688 -10.566 1.00 85.44 120 GLY A O 1
ATOM 1002 N N . PHE A 1 121 ? 21.056 -0.102 -8.809 1.00 88.50 121 PHE A N 1
ATOM 1003 C CA . PHE A 1 121 ? 21.178 -1.365 -8.063 1.00 88.50 121 PHE A CA 1
ATOM 1004 C C . PHE A 1 121 ? 19.847 -2.145 -8.072 1.00 88.50 121 PHE A C 1
ATOM 1006 O O . PHE A 1 121 ? 19.107 -2.146 -7.076 1.00 88.50 121 PHE A O 1
ATOM 1013 N N . PRO A 1 122 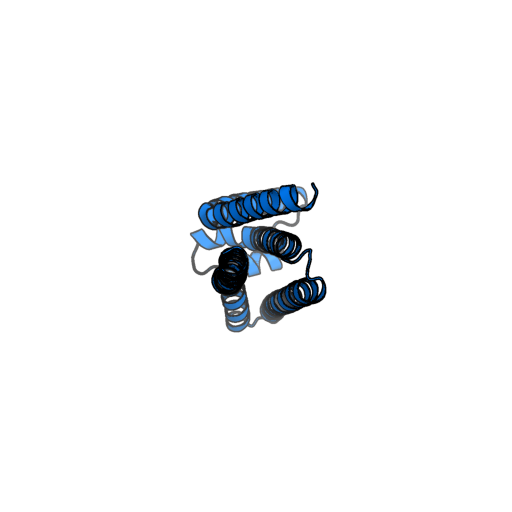? 19.487 -2.804 -9.190 1.00 83.19 122 PRO A N 1
ATOM 1014 C CA . PRO A 1 122 ? 18.162 -3.389 -9.379 1.00 83.19 122 PRO A CA 1
ATOM 1015 C C . PRO A 1 122 ? 17.863 -4.562 -8.436 1.00 83.19 122 PRO A C 1
ATOM 1017 O O . PRO A 1 122 ? 16.698 -4.764 -8.088 1.00 83.19 122 PRO A O 1
ATOM 1020 N N . GLU A 1 123 ? 18.863 -5.328 -7.988 1.00 86.06 123 GLU A N 1
ATOM 1021 C CA . GLU A 1 123 ? 18.681 -6.425 -7.029 1.00 86.06 123 GLU A CA 1
ATOM 1022 C C . GLU A 1 123 ? 18.289 -5.903 -5.646 1.00 86.06 123 GLU A C 1
ATOM 1024 O O . GLU A 1 123 ? 17.337 -6.408 -5.047 1.00 86.06 123 GLU A O 1
ATOM 1029 N N . LEU A 1 124 ? 18.969 -4.858 -5.162 1.00 89.94 124 LEU A N 1
ATOM 1030 C CA . LEU A 1 124 ? 18.638 -4.205 -3.892 1.00 89.94 124 LEU A CA 1
ATOM 1031 C C . LEU A 1 124 ? 17.272 -3.527 -3.976 1.00 89.94 124 LEU A C 1
ATOM 1033 O O . LEU A 1 124 ? 16.429 -3.724 -3.100 1.00 89.94 124 LEU A O 1
ATOM 1037 N N . ALA A 1 125 ? 16.999 -2.812 -5.069 1.00 86.19 125 ALA A N 1
ATOM 1038 C CA . ALA A 1 125 ? 15.685 -2.229 -5.318 1.00 86.19 125 ALA A CA 1
ATOM 1039 C C . ALA A 1 125 ? 14.582 -3.305 -5.278 1.00 86.19 125 ALA A C 1
ATOM 1041 O O . ALA A 1 125 ? 13.549 -3.135 -4.626 1.00 86.19 125 ALA A O 1
ATOM 1042 N N . ARG A 1 126 ? 14.820 -4.458 -5.915 1.00 85.12 126 ARG A N 1
ATOM 1043 C CA . ARG A 1 126 ? 13.906 -5.606 -5.900 1.00 85.12 126 ARG A CA 1
ATOM 1044 C C . ARG A 1 126 ? 13.726 -6.180 -4.497 1.00 85.12 126 ARG A C 1
ATOM 1046 O O . ARG A 1 126 ? 12.592 -6.488 -4.138 1.00 85.12 126 ARG A O 1
ATOM 1053 N N . PHE A 1 127 ? 14.796 -6.298 -3.712 1.00 89.62 127 PHE A N 1
ATOM 1054 C CA . PHE A 1 127 ? 14.739 -6.762 -2.326 1.00 89.62 127 PHE A CA 1
ATOM 1055 C C . PHE A 1 127 ? 13.817 -5.876 -1.480 1.00 89.62 127 PHE A C 1
ATOM 1057 O O . PHE A 1 127 ? 12.851 -6.380 -0.909 1.00 89.62 127 PHE A O 1
ATOM 1064 N N . PHE A 1 128 ? 14.044 -4.558 -1.459 1.00 89.44 128 PHE A N 1
ATOM 1065 C CA . PHE A 1 128 ? 13.222 -3.629 -0.671 1.00 89.44 128 PHE A CA 1
ATOM 1066 C C . PHE A 1 128 ? 11.767 -3.602 -1.133 1.00 89.44 128 PHE A C 1
ATOM 1068 O O . PHE A 1 128 ? 10.852 -3.597 -0.307 1.00 89.44 128 PHE A O 1
ATOM 1075 N N . ARG A 1 129 ? 11.536 -3.674 -2.446 1.00 85.31 129 ARG A N 1
ATOM 1076 C CA . ARG A 1 129 ? 10.192 -3.812 -3.001 1.00 85.31 129 ARG A CA 1
ATOM 1077 C C . ARG A 1 129 ? 9.513 -5.096 -2.537 1.00 85.31 129 ARG A C 1
ATOM 1079 O O . ARG A 1 129 ? 8.348 -5.060 -2.157 1.00 85.31 129 ARG A O 1
ATOM 1086 N N . ASP A 1 130 ? 10.192 -6.236 -2.601 1.00 84.56 130 ASP A N 1
ATOM 1087 C CA . ASP A 1 130 ? 9.602 -7.522 -2.228 1.00 84.56 130 ASP A CA 1
ATOM 1088 C C . ASP A 1 130 ? 9.318 -7.559 -0.705 1.00 84.56 130 ASP A C 1
ATOM 1090 O O . ASP A 1 130 ? 8.240 -8.001 -0.305 1.00 84.56 130 ASP A O 1
ATOM 1094 N N . GLN A 1 131 ? 10.180 -6.962 0.135 1.00 85.62 131 GLN A N 1
ATOM 1095 C CA . GLN A 1 131 ? 9.906 -6.744 1.567 1.00 85.62 131 GLN A CA 1
ATOM 1096 C C . GLN A 1 131 ? 8.672 -5.865 1.800 1.00 85.62 131 GLN A C 1
ATOM 1098 O O . GLN A 1 131 ? 7.779 -6.237 2.562 1.00 85.62 131 GLN A O 1
ATOM 1103 N N . PHE A 1 132 ? 8.574 -4.733 1.100 1.00 83.38 132 PHE A N 1
ATOM 1104 C CA . PHE A 1 132 ? 7.402 -3.860 1.138 1.00 83.38 132 PHE A CA 1
ATOM 1105 C C . PHE A 1 132 ? 6.124 -4.619 0.763 1.00 83.38 132 PHE A C 1
ATOM 1107 O O . PHE A 1 132 ? 5.131 -4.545 1.482 1.00 83.38 132 PHE A O 1
ATOM 1114 N N . LYS A 1 133 ? 6.149 -5.422 -0.308 1.00 77.75 133 LYS A N 1
ATOM 1115 C CA . LYS A 1 133 ? 4.995 -6.229 -0.736 1.00 77.75 133 LYS A CA 1
ATOM 1116 C C . LYS A 1 133 ? 4.567 -7.252 0.313 1.00 77.75 133 LYS A C 1
ATOM 1118 O O . LYS A 1 133 ? 3.365 -7.422 0.515 1.00 77.75 133 LYS A O 1
ATOM 1123 N N . ASN A 1 134 ? 5.524 -7.908 0.965 1.00 77.56 134 ASN A N 1
ATOM 1124 C CA . ASN A 1 134 ? 5.260 -8.897 2.012 1.00 77.56 134 ASN A CA 1
ATOM 1125 C C . ASN A 1 134 ? 4.673 -8.247 3.275 1.00 77.56 134 ASN A C 1
ATOM 1127 O O . ASN A 1 134 ? 3.783 -8.812 3.913 1.00 77.56 134 ASN A O 1
ATOM 1131 N N . LEU A 1 135 ? 5.095 -7.021 3.589 1.00 75.19 135 LEU A N 1
ATOM 1132 C CA . LEU A 1 135 ? 4.601 -6.246 4.727 1.00 75.19 135 LEU A CA 1
ATOM 1133 C C . LEU A 1 135 ? 3.116 -5.893 4.649 1.00 75.19 135 LEU A C 1
ATOM 1135 O O . LEU A 1 135 ? 2.500 -5.718 5.691 1.00 75.19 135 LEU A O 1
ATOM 1139 N N . PHE A 1 136 ? 2.519 -5.849 3.457 1.00 64.81 136 PHE A N 1
ATOM 1140 C CA . PHE A 1 136 ? 1.073 -5.651 3.287 1.00 64.81 136 PHE A CA 1
ATOM 1141 C C . PHE A 1 136 ? 0.233 -6.923 3.472 1.00 64.81 136 PHE A C 1
ATOM 1143 O O . PHE A 1 136 ? -0.992 -6.827 3.533 1.00 64.81 136 PHE A O 1
ATOM 1150 N N . GLY A 1 137 ? 0.860 -8.099 3.589 1.00 57.66 137 GLY A N 1
ATOM 1151 C CA . GLY A 1 137 ? 0.199 -9.328 4.050 1.00 57.66 137 GLY A CA 1
ATOM 1152 C C . GLY A 1 137 ? 0.190 -9.465 5.579 1.00 57.66 137 GLY A C 1
ATOM 1153 O O . GLY A 1 137 ? -0.725 -10.048 6.155 1.00 57.66 137 GLY A O 1
ATOM 1154 N N . LEU A 1 138 ? 1.174 -8.858 6.247 1.00 57.94 138 LEU A N 1
ATOM 1155 C CA . LEU A 1 138 ? 1.352 -8.854 7.702 1.00 57.94 138 LEU A CA 1
ATOM 1156 C C . LEU A 1 138 ? 0.289 -8.121 8.549 1.00 57.94 138 LEU A C 1
ATOM 1158 O O . LEU A 1 138 ? 0.128 -8.526 9.703 1.00 57.94 138 LEU A O 1
ATOM 1162 N N . PRO A 1 139 ? -0.472 -7.108 8.075 1.00 54.59 139 PRO A N 1
ATOM 1163 C CA . PRO A 1 139 ? -1.427 -6.415 8.931 1.00 54.59 139 PRO A CA 1
ATOM 1164 C C . PRO A 1 139 ? -2.522 -7.359 9.429 1.00 54.59 139 PRO A C 1
ATOM 1166 O O . PRO A 1 139 ? -2.970 -7.207 10.556 1.00 54.59 139 PRO A O 1
ATOM 1169 N N . PHE A 1 140 ? -2.872 -8.395 8.656 1.00 53.03 140 PHE A N 1
ATOM 1170 C CA . PHE A 1 140 ? -3.787 -9.458 9.079 1.00 53.03 140 PHE A CA 1
ATOM 1171 C C . PHE A 1 140 ? -3.261 -10.282 10.261 1.00 53.03 140 PHE A C 1
ATOM 1173 O O . PHE A 1 140 ? -4.052 -10.695 11.103 1.00 53.03 140 PHE A O 1
ATOM 1180 N N . ILE A 1 141 ? -1.946 -10.496 10.363 1.00 50.06 141 ILE A N 1
ATOM 1181 C CA . ILE A 1 141 ? -1.334 -11.256 11.465 1.00 50.06 141 ILE A CA 1
ATOM 1182 C C . ILE A 1 141 ? -1.398 -10.441 12.759 1.00 50.06 141 ILE A C 1
ATOM 1184 O O . ILE A 1 141 ? -1.809 -10.955 13.797 1.00 50.06 141 ILE A O 1
ATOM 1188 N N . LEU A 1 142 ? -1.082 -9.145 12.691 1.00 50.72 142 LEU A N 1
ATOM 1189 C CA . LEU A 1 142 ? -1.245 -8.234 13.829 1.00 50.72 142 LEU A CA 1
ATOM 1190 C C . LEU A 1 142 ? -2.720 -8.090 14.238 1.00 50.72 142 LEU A C 1
ATOM 1192 O O . LEU A 1 142 ? -3.027 -8.052 15.426 1.00 50.72 142 LEU A O 1
ATOM 1196 N N . LEU A 1 143 ? -3.639 -8.087 13.268 1.00 55.41 143 LEU A N 1
ATOM 1197 C CA . LEU A 1 143 ? -5.090 -8.037 13.477 1.00 55.41 143 LEU A CA 1
ATOM 1198 C C . LEU A 1 143 ? -5.627 -9.327 14.118 1.00 55.41 143 LEU A C 1
ATOM 1200 O O . LEU A 1 143 ? -6.478 -9.253 15.001 1.00 55.41 143 LEU A O 1
ATOM 1204 N N . ALA A 1 144 ? -5.098 -10.496 13.749 1.00 52.19 144 ALA A N 1
ATOM 1205 C CA . ALA A 1 144 ? -5.427 -11.770 14.386 1.00 52.19 144 ALA A CA 1
ATOM 1206 C C . ALA A 1 144 ? -4.913 -11.837 15.835 1.00 52.19 144 ALA A C 1
ATOM 1208 O O . ALA A 1 144 ? -5.639 -12.275 16.728 1.00 52.19 144 ALA A O 1
ATOM 1209 N N . ILE A 1 145 ? -3.693 -11.352 16.086 1.00 50.12 145 ILE A N 1
ATOM 1210 C CA . ILE A 1 145 ? -3.063 -11.392 17.413 1.00 50.12 145 ILE A CA 1
ATOM 1211 C C . ILE A 1 145 ? -3.707 -10.373 18.366 1.00 50.12 145 ILE A C 1
ATOM 1213 O O . ILE A 1 145 ? -4.124 -10.735 19.467 1.00 50.12 145 ILE A O 1
ATOM 1217 N N . GLU A 1 146 ? -3.842 -9.107 17.964 1.00 54.75 146 GLU A N 1
ATOM 1218 C CA . GLU A 1 146 ? -4.419 -8.072 18.831 1.00 54.75 146 GLU A CA 1
ATOM 1219 C C . GLU A 1 146 ? -5.948 -8.103 18.859 1.00 54.75 146 GLU A C 1
ATOM 1221 O O . GLU A 1 146 ? -6.538 -7.959 19.931 1.00 54.75 146 GLU A O 1
ATOM 1226 N N . GLY A 1 147 ? -6.604 -8.354 17.722 1.00 54.91 147 GLY A N 1
ATOM 1227 C CA . GLY A 1 147 ? -8.054 -8.547 17.668 1.00 54.91 147 GLY A CA 1
ATOM 1228 C C . GLY A 1 147 ? -8.485 -9.752 18.503 1.00 54.91 147 GLY A C 1
ATOM 1229 O O . GLY A 1 147 ? -9.425 -9.642 19.289 1.00 54.91 147 GLY A O 1
ATOM 1230 N N . GLY A 1 148 ? -7.737 -10.859 18.436 1.00 52.69 148 GLY A N 1
ATOM 1231 C CA . GLY A 1 148 ? -7.930 -12.013 19.313 1.00 52.69 148 GLY A CA 1
ATOM 1232 C C . GLY A 1 148 ? -7.754 -11.662 20.791 1.00 52.69 148 GLY A C 1
ATOM 1233 O O . GLY A 1 148 ? -8.599 -12.022 21.611 1.00 52.69 148 GLY A O 1
ATOM 1234 N N . ARG A 1 149 ? -6.719 -10.887 21.144 1.00 55.78 149 ARG A N 1
ATOM 1235 C CA . ARG A 1 149 ? -6.459 -10.484 22.536 1.00 55.78 149 ARG A CA 1
ATOM 1236 C C . ARG A 1 149 ? -7.549 -9.574 23.110 1.00 55.78 149 ARG A C 1
ATOM 1238 O O . ARG A 1 149 ? -7.951 -9.774 24.253 1.00 55.78 149 ARG A O 1
ATOM 1245 N N . ILE A 1 150 ? -8.040 -8.609 22.331 1.00 55.47 150 ILE A N 1
ATOM 1246 C CA . ILE A 1 150 ? -9.101 -7.677 22.751 1.00 55.47 150 ILE A CA 1
ATOM 1247 C C . ILE A 1 150 ? -10.428 -8.423 22.952 1.00 55.47 150 ILE A C 1
ATOM 1249 O O . ILE A 1 150 ? -11.093 -8.236 23.973 1.00 55.47 150 ILE A O 1
ATOM 1253 N N . ILE A 1 151 ? -10.786 -9.323 22.029 1.00 54.41 151 ILE A N 1
ATOM 1254 C CA . ILE A 1 151 ? -11.981 -10.173 22.156 1.00 54.41 151 ILE A CA 1
ATOM 1255 C C . ILE A 1 151 ? -11.863 -11.073 23.392 1.00 54.41 151 ILE A C 1
ATOM 1257 O O . ILE A 1 151 ? -12.811 -11.192 24.168 1.00 54.41 151 ILE A O 1
ATOM 1261 N N . TYR A 1 152 ? -10.686 -11.656 23.626 1.00 48.03 152 TYR A N 1
ATOM 1262 C CA . TYR A 1 152 ? -10.442 -12.517 24.779 1.00 48.03 152 TYR A CA 1
ATOM 1263 C C . TYR A 1 152 ? -10.558 -11.762 26.114 1.00 48.03 152 TYR A C 1
ATOM 1265 O O . TYR A 1 152 ? -11.190 -12.258 27.051 1.00 48.03 152 TYR A O 1
ATOM 1273 N N . SER A 1 153 ? -10.024 -10.537 26.205 1.00 57.16 153 SER A N 1
ATOM 1274 C CA . SER A 1 153 ? -10.158 -9.707 27.410 1.00 57.16 153 SER A CA 1
ATOM 1275 C C . SER A 1 153 ? -11.599 -9.261 27.669 1.00 57.16 153 SER A C 1
ATOM 1277 O O . SER A 1 153 ? -12.043 -9.264 28.821 1.00 57.16 153 SER A O 1
ATOM 1279 N N . ASP A 1 154 ? -12.360 -8.943 26.618 1.00 59.47 154 ASP A N 1
ATOM 1280 C CA . ASP A 1 154 ? -13.773 -8.574 26.749 1.00 59.47 154 ASP A CA 1
ATOM 1281 C C . ASP A 1 154 ? -14.607 -9.772 27.241 1.00 59.47 154 ASP A C 1
ATOM 1283 O O . ASP A 1 154 ? -15.431 -9.626 28.151 1.00 59.47 154 ASP A O 1
ATOM 1287 N N . ILE A 1 155 ? -14.343 -10.981 26.724 1.00 57.12 155 ILE A N 1
ATOM 1288 C CA . ILE A 1 155 ? -14.998 -12.224 27.169 1.00 57.12 155 ILE A CA 1
ATOM 1289 C C . ILE A 1 155 ? -14.673 -12.529 28.634 1.00 57.12 155 ILE A C 1
ATOM 1291 O O . ILE A 1 155 ? -15.585 -12.835 29.405 1.00 57.12 155 ILE A O 1
ATOM 12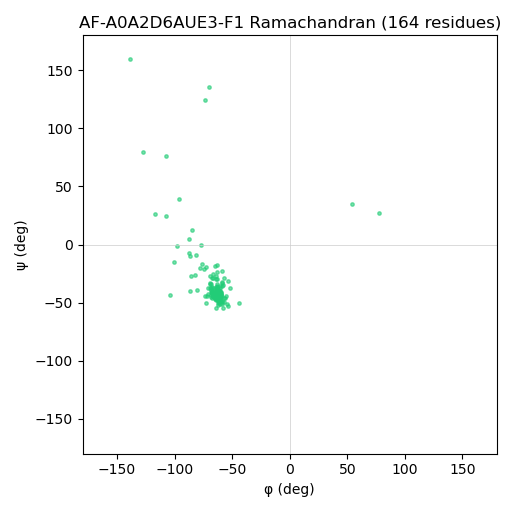95 N N . GLN A 1 156 ? -13.407 -12.422 29.051 1.00 64.75 156 GLN A N 1
ATOM 1296 C CA . GLN A 1 156 ? -13.029 -12.657 30.448 1.00 64.75 156 GLN A CA 1
ATOM 1297 C C . GLN A 1 156 ? -13.717 -11.679 31.404 1.00 64.75 156 GLN A C 1
ATOM 1299 O O . GLN A 1 156 ? -14.198 -12.085 32.463 1.00 64.75 156 GLN A O 1
ATOM 1304 N N . THR A 1 157 ? -13.814 -10.405 31.023 1.00 63.53 157 THR A N 1
ATOM 1305 C CA . THR A 1 157 ? -14.448 -9.367 31.848 1.00 63.53 157 THR A CA 1
ATOM 1306 C C . THR A 1 157 ? -15.957 -9.606 31.981 1.00 63.53 157 THR A C 1
ATOM 1308 O O . THR A 1 157 ? -16.509 -9.522 33.080 1.00 63.53 157 THR A O 1
ATOM 1311 N N . LEU A 1 158 ? -16.625 -10.004 30.890 1.00 57.25 158 LEU A N 1
ATOM 1312 C CA . LEU A 1 158 ? -18.031 -10.430 30.899 1.00 57.25 158 LEU A CA 1
ATOM 1313 C C . LEU A 1 158 ? -18.264 -11.658 31.793 1.00 57.25 158 LEU A C 1
ATOM 1315 O O . LEU A 1 158 ? -19.245 -11.704 32.537 1.00 57.25 158 LEU A O 1
ATOM 1319 N N . HIS A 1 159 ? -17.352 -12.632 31.760 1.00 55.31 159 HIS A N 1
ATOM 1320 C CA . HIS A 1 159 ? -17.427 -13.826 32.603 1.00 55.31 159 HIS A CA 1
ATOM 1321 C C . HIS A 1 159 ? -17.254 -13.499 34.093 1.00 55.31 159 HIS A C 1
ATOM 1323 O O . HIS A 1 159 ? -17.967 -14.043 34.937 1.00 55.31 159 HIS A O 1
ATOM 1329 N N . LYS A 1 160 ? -16.342 -12.576 34.423 1.00 63.22 160 LYS A N 1
ATOM 1330 C CA . LYS A 1 160 ? -16.089 -12.125 35.799 1.00 63.22 160 LYS A CA 1
ATOM 1331 C C . LYS A 1 160 ? -17.304 -11.409 36.399 1.00 63.22 160 LYS A C 1
ATOM 1333 O O . LYS A 1 160 ? -17.706 -11.724 37.514 1.00 63.22 160 LYS A O 1
ATOM 1338 N N . ASN A 1 161 ? -17.948 -10.535 35.624 1.00 61.41 161 ASN A N 1
ATOM 1339 C CA . ASN A 1 161 ? -19.145 -9.805 36.057 1.00 61.41 161 ASN A CA 1
ATOM 1340 C C . ASN A 1 161 ? -20.384 -10.705 36.217 1.00 61.41 161 ASN A C 1
ATOM 1342 O O . ASN A 1 161 ? -21.262 -10.393 37.019 1.00 61.41 161 ASN A O 1
ATOM 1346 N N . ARG A 1 162 ? -20.468 -11.830 35.489 1.00 58.97 162 ARG A N 1
ATOM 1347 C CA . ARG A 1 162 ? -21.513 -12.848 35.711 1.00 58.97 162 ARG A CA 1
ATOM 1348 C C . ARG A 1 162 ? -21.312 -13.620 37.013 1.00 58.97 162 ARG A C 1
ATOM 1350 O O . ARG A 1 162 ? -22.294 -13.904 37.684 1.00 58.97 162 ARG A O 1
ATOM 1357 N N . LYS A 1 163 ? -20.063 -13.921 37.384 1.00 57.34 163 LYS A N 1
ATOM 1358 C CA . LYS A 1 163 ? -19.743 -14.620 38.640 1.00 57.34 163 LYS A CA 1
ATOM 1359 C C . LYS A 1 163 ? -19.915 -13.767 39.899 1.00 57.34 163 LYS A C 1
ATOM 1361 O O . LYS A 1 163 ? -20.011 -14.337 40.966 1.00 57.34 163 LYS A O 1
ATOM 1366 N N . GLN A 1 164 ? -19.937 -12.438 39.791 1.00 56.31 164 GLN A N 1
ATOM 1367 C CA . GLN A 1 164 ? -20.199 -11.543 40.930 1.00 56.31 164 GLN A CA 1
ATOM 1368 C C . GLN A 1 164 ? -21.693 -11.253 41.160 1.00 56.31 164 GLN A C 1
ATOM 1370 O O . GLN A 1 164 ? -22.040 -10.593 42.133 1.00 56.31 164 GLN A O 1
ATOM 1375 N N . LYS A 1 165 ? -22.575 -11.694 40.252 1.00 52.28 165 LYS A N 1
ATOM 1376 C CA . LYS A 1 165 ? -24.037 -11.545 40.370 1.00 52.28 165 LYS A CA 1
ATOM 1377 C C . LYS A 1 165 ? -24.746 -12.796 40.906 1.00 52.28 165 LYS A C 1
ATOM 1379 O O . LYS A 1 165 ? -25.965 -12.763 41.050 1.00 52.28 165 LYS A O 1
ATOM 1384 N N . HIS A 1 166 ? -23.996 -13.861 41.168 1.00 47.03 166 HIS A N 1
ATOM 1385 C CA . HIS A 1 166 ? -24.431 -15.086 41.835 1.00 47.03 166 HIS A CA 1
ATOM 1386 C C . HIS A 1 166 ? -23.587 -15.277 43.088 1.00 47.03 166 HIS A C 1
ATOM 1388 O O . HIS A 1 166 ? -24.138 -15.837 44.056 1.00 47.03 166 HIS A O 1
#

Secondary structure (DSSP, 8-state):
-HHHHHHHHHHHHHHHHHHHHHTHHHHHHHHHHHHHHHHHHTT-TT-HHHHHHHHT-SSHHHHHHHTTHHHHHHHHHHHHHHHHHHHSTT-HHHHHHHHHHHHHHHHHHHHHHHHHHHTT-HHHHHHHHHHHHHHTTTHHHHHHHHHHHHHHHHHHHHHHHHHT--

Solvent-accessible surface area (backbone atoms only — not comparable to full-atom values): 8813 Å² total; per-residue (Å²): 114,72,74,63,55,38,56,51,49,32,50,50,43,49,52,48,51,52,50,51,61,73,42,37,70,61,53,18,41,53,41,16,52,51,50,53,53,51,26,54,78,67,74,49,74,87,37,68,69,60,52,54,46,27,70,68,34,94,44,73,81,44,27,64,27,36,60,5,49,75,53,48,51,58,54,54,47,51,47,49,50,52,35,45,50,48,72,27,67,91,38,60,66,63,30,51,51,51,49,50,52,52,50,51,52,52,50,50,32,50,51,50,18,52,50,28,49,74,72,70,37,61,67,61,14,48,49,31,45,53,52,50,58,53,55,74,60,44,59,60,56,54,45,53,57,51,51,48,50,53,53,52,52,52,51,52,51,55,53,52,58,56,63,73,75,109

Foldseek 3Di:
DVLVVLVVVLVVLVVVLVVLVVCVLVQLLVQLVVVCVVCVVVVNNPPPVLVLQLVLDPDNSVSSSSNSCVVSLVVSVVSLLVSLCSVCVVPVPVSVCVNVVVCVLLVVLVVQLVVCSVVVNSVSNNVSVVVSVVVSVCSVVVCCVVVVVVVVVVVVVVVVVVVVVD

Mean predicted aligned error: 9.45 Å

Sequence (166 aa):
MLKKYHRIFAGIVLTLIVTYGILKIWVLKFYASLLETASRIANIENNALFEAIRNQARTEEIRYQALGWLIYYPTYFLLHIAFIYLLFNNNLKARNYLILGLTALITSLVSLWVLFLIWGFPELARFFRDQFKNLFGLPFILLAIEGGRIIYSDIQTLHKNRKQKH

pLDDT: mean 78.3, std 13.13, range [45.59, 93.31]